Protein AF-A0A358N6T0-F1 (afdb_monomer)

Sequence (149 aa):
MLSFPLYRQFRNAVCLSLVAPTLLAQTPNPTAPHKHTNQLARESSPYLLQHAHNPVDWYPWGEEAFAKAKREGKMVFLSVGYAACHWCHVMERESFEDPEIAKQMNEKFVCVKVDREERPDVDQIYMTAVQMISGNGGWPMSVFLLPDG

Nearest PDB structures (foldseek):
  3ira-assembly1_A  TM=9.956E-01  e=3.917E-18  Methanosarcina mazei Go1
  7tkv-assembly1_B  TM=9.786E-01  e=7.169E-15  Brucella abortus 2308
  7tkv-assembly1_A  TM=9.649E-01  e=9.967E-15  Brucella abortus 2308
  2dlx-assembly1_A  TM=7.334E-01  e=1.649E-03  Homo sapiens
  2r2j-assembly1_A  TM=6.957E-01  e=1.549E-02  unclassified

Foldseek 3Di:
DDDDDDDDDDDDDDPDPDPDPPPPPDDPDPPPDQPAAAQLCPPPAPVSVVLRRFLAREDEDDPVLLVVCVVVVAKEKEWEDADPDPVQVVCCVVARNDNVNNVVDNVHHSYYYYYCVVVVVVVVVVQVVCCVVPVDGDPRDIDIGGSVD

pLDDT: mean 86.57, std 20.08, range [37.62, 98.69]

Radius of gyration: 27.51 Å; Cα contacts (8 Å, |Δi|>4): 204; chains: 1; bounding box: 106×47×29 Å

Mean predicted aligned error: 10.8 Å

Structure (mmCIF, N/CA/C/O backbone):
data_AF-A0A358N6T0-F1
#
_entry.id   AF-A0A358N6T0-F1
#
loop_
_atom_site.group_PDB
_atom_site.id
_atom_site.type_symbol
_atom_site.label_atom_id
_atom_site.label_alt_id
_atom_site.label_comp_id
_atom_site.label_asym_id
_atom_site.label_entity_id
_atom_site.label_seq_id
_atom_site.pdbx_PDB_ins_code
_atom_site.Cartn_x
_atom_site.Cartn_y
_atom_site.Cartn_z
_atom_site.occupancy
_atom_site.B_iso_or_equiv
_atom_site.auth_seq_id
_atom_site.auth_comp_id
_atom_site.auth_asym_id
_atom_site.auth_atom_id
_atom_site.pdbx_PDB_model_num
ATOM 1 N N . MET A 1 1 ? 86.930 -5.837 0.537 1.00 44.34 1 MET A N 1
ATOM 2 C CA . MET A 1 1 ? 87.135 -5.610 1.983 1.00 44.34 1 MET A CA 1
ATOM 3 C C . MET A 1 1 ? 85.989 -6.275 2.722 1.00 44.34 1 MET A C 1
ATOM 5 O O . MET A 1 1 ? 84.870 -5.789 2.682 1.00 44.34 1 MET A O 1
ATOM 9 N N . LEU A 1 2 ? 86.271 -7.461 3.255 1.00 40.38 2 LEU A N 1
ATOM 10 C CA . LEU A 1 2 ? 85.375 -8.316 4.034 1.00 40.38 2 LEU A CA 1
ATOM 11 C C . LEU A 1 2 ? 85.519 -7.958 5.520 1.00 40.38 2 LEU A C 1
ATOM 13 O O . LEU A 1 2 ? 86.658 -7.832 5.964 1.00 40.38 2 LEU A O 1
ATOM 17 N N . SER A 1 3 ? 84.417 -7.860 6.276 1.00 39.41 3 SER A N 1
ATOM 18 C CA . SER A 1 3 ? 84.364 -8.119 7.734 1.00 39.41 3 SER A CA 1
ATOM 19 C C . SER A 1 3 ? 82.915 -8.204 8.263 1.00 39.41 3 SER A C 1
ATOM 21 O O . SER A 1 3 ? 82.204 -7.209 8.311 1.00 39.41 3 SER A O 1
ATOM 23 N N . PHE A 1 4 ? 82.508 -9.442 8.581 1.00 37.62 4 PHE A N 1
ATOM 24 C CA . PHE A 1 4 ? 81.702 -9.981 9.706 1.00 37.62 4 PHE A CA 1
ATOM 25 C C . PHE A 1 4 ? 81.319 -9.038 10.899 1.00 37.62 4 PHE A C 1
ATOM 27 O O . PHE A 1 4 ? 82.049 -8.081 11.131 1.00 37.62 4 PHE A O 1
ATOM 34 N N . PRO A 1 5 ? 80.435 -9.428 11.866 1.00 53.84 5 PRO A N 1
ATOM 35 C CA . PRO A 1 5 ? 79.111 -10.103 11.828 1.00 53.84 5 PRO A CA 1
ATOM 36 C C . PRO A 1 5 ? 78.156 -9.719 13.023 1.00 53.84 5 PRO A C 1
ATOM 38 O O . PRO A 1 5 ? 78.431 -8.793 13.774 1.00 53.84 5 PRO A O 1
ATOM 41 N N . LEU A 1 6 ? 77.115 -10.547 13.264 1.00 40.25 6 LEU A N 1
ATOM 42 C CA . LEU A 1 6 ? 76.354 -10.781 14.524 1.00 40.25 6 LEU A CA 1
ATOM 43 C C . LEU A 1 6 ? 75.168 -9.836 14.865 1.00 40.25 6 LEU A C 1
ATOM 45 O O . LEU A 1 6 ? 75.366 -8.733 15.346 1.00 40.25 6 LEU A O 1
ATOM 49 N N . TYR A 1 7 ? 73.913 -10.312 14.765 1.00 37.91 7 TYR A N 1
ATOM 50 C CA . TYR A 1 7 ? 73.151 -10.931 15.878 1.00 37.91 7 TYR A CA 1
ATOM 51 C C . TYR A 1 7 ? 71.634 -11.044 15.555 1.00 37.91 7 TYR A C 1
ATOM 53 O O . TYR A 1 7 ? 70.890 -10.075 15.580 1.00 37.91 7 TYR A O 1
ATOM 61 N N . ARG A 1 8 ? 71.188 -12.277 15.279 1.00 39.19 8 ARG A N 1
ATOM 62 C CA . ARG A 1 8 ? 70.004 -12.944 15.864 1.00 39.19 8 ARG A CA 1
ATOM 63 C C . ARG A 1 8 ? 68.704 -12.131 16.076 1.00 39.19 8 ARG A C 1
ATOM 65 O O . ARG A 1 8 ? 68.513 -11.536 17.129 1.00 39.19 8 ARG A O 1
ATOM 72 N N . GLN A 1 9 ? 67.706 -12.372 15.221 1.00 46.12 9 GLN A N 1
ATOM 73 C CA . GLN A 1 9 ? 66.300 -12.470 15.651 1.00 46.12 9 GLN A CA 1
ATOM 74 C C . GLN A 1 9 ? 65.570 -13.476 14.744 1.00 46.12 9 GLN A C 1
ATOM 76 O O . GLN A 1 9 ? 65.307 -13.225 13.580 1.00 46.12 9 GLN A O 1
ATOM 81 N N . PHE A 1 10 ? 65.622 -14.751 15.124 1.00 44.88 10 PHE A N 1
ATOM 82 C CA . PHE A 1 10 ? 64.491 -15.502 15.675 1.00 44.88 10 PHE A CA 1
ATOM 83 C C . PHE A 1 10 ? 63.380 -15.848 14.663 1.00 44.88 10 PHE A C 1
ATOM 85 O O . PHE A 1 10 ? 62.496 -15.055 14.383 1.00 44.88 10 PHE A O 1
ATOM 92 N N . ARG A 1 11 ? 63.391 -17.146 14.319 1.00 45.66 11 ARG A N 1
ATOM 93 C CA . ARG A 1 11 ? 62.249 -18.080 14.255 1.00 45.66 11 ARG A CA 1
ATOM 94 C C . ARG A 1 11 ? 61.296 -17.988 13.059 1.00 45.66 11 ARG A C 1
ATOM 96 O O . ARG A 1 11 ? 60.374 -17.191 13.026 1.00 45.66 11 ARG A O 1
ATOM 103 N N . ASN A 1 12 ? 61.459 -18.989 12.192 1.00 38.84 12 ASN A N 1
ATOM 104 C CA . ASN A 1 12 ? 60.453 -20.002 11.856 1.00 38.84 12 ASN A CA 1
ATOM 105 C C . ASN A 1 12 ? 58.990 -19.537 11.824 1.00 38.84 12 ASN A C 1
ATOM 107 O O . ASN A 1 12 ? 58.318 -19.531 12.853 1.00 38.84 12 ASN A O 1
ATOM 111 N N . ALA A 1 13 ? 58.463 -19.362 10.617 1.00 47.06 13 ALA A N 1
ATOM 112 C CA . ALA A 1 13 ? 57.060 -19.628 10.337 1.00 47.06 13 ALA A CA 1
ATOM 113 C C . ALA A 1 13 ? 56.982 -20.421 9.030 1.00 47.06 13 ALA A C 1
ATOM 115 O O . ALA A 1 13 ? 57.068 -19.880 7.932 1.00 47.06 13 ALA A O 1
ATOM 116 N N . VAL A 1 14 ? 56.889 -21.742 9.178 1.00 47.75 14 VAL A N 1
ATOM 117 C CA . VAL A 1 14 ? 56.461 -22.643 8.111 1.00 47.75 14 VAL A CA 1
ATOM 118 C C . VAL A 1 14 ? 55.029 -22.244 7.769 1.00 47.75 14 VAL A C 1
ATOM 120 O O . VAL A 1 14 ? 54.145 -22.307 8.623 1.00 47.75 14 VAL A O 1
ATOM 123 N N . CYS A 1 15 ? 54.815 -21.786 6.539 1.00 45.06 15 CYS A N 1
ATOM 124 C CA . CYS A 1 15 ? 53.492 -21.505 6.005 1.00 45.06 15 CYS A CA 1
ATOM 125 C C . CYS A 1 15 ? 52.780 -22.849 5.789 1.00 45.06 15 CYS A C 1
ATOM 127 O O . CYS A 1 15 ? 52.925 -23.487 4.749 1.00 45.06 15 CYS A O 1
ATOM 129 N N . LEU A 1 16 ? 52.086 -23.325 6.826 1.00 44.69 16 LEU A N 1
ATOM 130 C CA . LEU A 1 16 ? 51.147 -24.435 6.728 1.00 44.69 16 LEU A CA 1
ATOM 131 C C . LEU A 1 16 ? 49.904 -23.902 6.005 1.00 44.69 16 LEU A C 1
ATOM 133 O O . LEU A 1 16 ? 49.144 -23.110 6.563 1.00 44.69 16 LEU A O 1
ATOM 137 N N . SER A 1 17 ? 49.711 -24.310 4.755 1.00 49.00 17 SER A N 1
ATOM 138 C CA . SER A 1 17 ? 48.489 -24.074 3.990 1.00 49.00 17 SER A CA 1
ATOM 139 C C . SER A 1 17 ? 47.325 -24.841 4.625 1.00 49.00 17 SER A C 1
ATOM 141 O O . SER A 1 17 ? 47.028 -25.984 4.283 1.00 49.00 17 SER A O 1
ATOM 143 N N . LEU A 1 18 ? 46.656 -24.201 5.583 1.00 51.22 18 LEU A N 1
ATOM 144 C CA . LEU A 1 18 ? 45.347 -24.629 6.058 1.00 51.22 18 LEU A CA 1
ATOM 145 C C . LEU A 1 18 ? 44.333 -24.371 4.942 1.00 51.22 18 LEU A C 1
ATOM 147 O O . LEU A 1 18 ? 43.963 -23.233 4.659 1.00 51.22 18 LEU A O 1
ATOM 151 N N . VAL A 1 19 ? 43.906 -25.453 4.298 1.00 56.94 19 VAL A N 1
ATOM 152 C CA . VAL A 1 19 ? 42.729 -25.487 3.432 1.00 56.94 19 VAL A CA 1
ATOM 153 C C . VAL A 1 19 ? 41.528 -25.153 4.315 1.00 56.94 19 VAL A C 1
ATOM 155 O O . VAL A 1 19 ? 41.021 -26.006 5.041 1.00 56.94 19 VAL A O 1
ATOM 158 N N . ALA A 1 20 ? 41.115 -23.887 4.316 1.00 54.53 20 ALA A N 1
ATOM 159 C CA . ALA A 1 20 ? 39.855 -23.489 4.920 1.00 54.53 20 ALA A CA 1
ATOM 160 C C . ALA A 1 20 ? 38.732 -24.221 4.166 1.00 54.53 20 ALA A C 1
ATOM 162 O O . ALA A 1 20 ? 38.666 -24.095 2.938 1.00 54.53 20 ALA A O 1
ATOM 163 N N . PRO A 1 21 ? 37.865 -24.997 4.841 1.00 49.16 21 PRO A N 1
ATOM 164 C CA . PRO A 1 21 ? 36.683 -25.527 4.189 1.00 49.16 21 PRO A CA 1
ATOM 165 C C . PRO A 1 21 ? 35.859 -24.326 3.740 1.00 49.16 21 PRO A C 1
ATOM 167 O O . PRO A 1 21 ? 35.423 -23.500 4.543 1.00 49.16 21 PRO A O 1
ATOM 170 N N . THR A 1 22 ? 35.731 -24.193 2.427 1.00 55.94 22 THR A N 1
ATOM 171 C CA . THR A 1 22 ? 34.907 -23.191 1.771 1.00 55.94 22 THR A CA 1
ATOM 172 C C . THR A 1 22 ? 33.484 -23.434 2.252 1.00 55.94 22 THR A C 1
ATOM 174 O O . THR A 1 22 ? 32.843 -24.409 1.863 1.00 55.94 22 THR A O 1
ATOM 177 N N . LEU A 1 23 ? 33.005 -22.585 3.162 1.00 50.09 23 LEU A N 1
ATOM 178 C CA . LEU A 1 23 ? 31.597 -22.520 3.508 1.00 50.09 23 LEU A CA 1
ATOM 179 C C . LEU A 1 23 ? 30.885 -22.067 2.231 1.00 50.09 23 LEU A C 1
ATOM 181 O O . LEU A 1 23 ? 30.895 -20.885 1.894 1.00 50.09 23 LEU A O 1
ATOM 185 N N . LEU A 1 24 ? 30.366 -23.025 1.461 1.00 49.44 24 LEU A N 1
ATOM 186 C CA . LEU A 1 24 ? 29.500 -22.741 0.327 1.00 49.44 24 LEU A CA 1
ATOM 187 C C . LEU A 1 24 ? 28.338 -21.908 0.867 1.00 49.44 24 LEU A C 1
ATOM 189 O O . LEU A 1 24 ? 27.521 -22.409 1.641 1.00 49.44 24 LEU A O 1
ATOM 193 N N . ALA A 1 25 ? 28.296 -20.629 0.493 1.00 57.50 25 ALA A N 1
ATOM 194 C CA . ALA A 1 25 ? 27.114 -19.807 0.660 1.00 57.50 25 ALA A CA 1
ATOM 195 C C . ALA A 1 25 ? 25.978 -20.530 -0.070 1.00 57.50 25 ALA A C 1
ATOM 197 O O . ALA A 1 25 ? 25.981 -20.630 -1.297 1.00 57.50 25 ALA A O 1
ATOM 198 N N . GLN A 1 26 ? 25.064 -21.128 0.691 1.00 53.97 26 GLN A N 1
ATOM 199 C CA . GLN A 1 26 ? 23.885 -21.768 0.130 1.00 53.97 26 GLN A CA 1
ATOM 200 C C . GLN A 1 26 ? 23.058 -20.664 -0.521 1.00 53.97 26 GLN A C 1
ATOM 202 O O . GLN A 1 26 ? 22.625 -19.726 0.149 1.00 53.97 26 GLN A O 1
ATOM 207 N N . THR A 1 27 ? 22.879 -20.738 -1.836 1.00 53.16 27 THR A N 1
ATOM 208 C CA . THR A 1 27 ? 21.931 -19.871 -2.524 1.00 53.16 27 THR A CA 1
ATOM 209 C C . THR A 1 27 ? 20.525 -20.219 -2.029 1.00 53.16 27 THR A C 1
ATOM 211 O O . THR A 1 27 ? 20.200 -21.407 -1.919 1.00 53.16 27 THR A O 1
ATOM 214 N N . PRO A 1 28 ? 19.686 -19.227 -1.678 1.00 55.59 28 PRO A N 1
ATOM 215 C CA . PRO A 1 28 ? 18.320 -19.503 -1.258 1.00 55.59 28 PRO A CA 1
ATOM 216 C C . PRO A 1 28 ? 17.595 -20.264 -2.372 1.00 55.59 28 PRO A C 1
ATOM 218 O O . PRO A 1 28 ? 17.643 -19.883 -3.541 1.00 55.59 28 PRO A O 1
ATOM 221 N N . ASN A 1 29 ? 16.979 -21.385 -2.002 1.00 50.03 29 ASN A N 1
ATOM 222 C CA . ASN A 1 29 ? 16.289 -22.271 -2.928 1.00 50.03 29 ASN A CA 1
ATOM 223 C C . ASN A 1 29 ? 15.031 -21.553 -3.463 1.00 50.03 29 ASN A C 1
ATOM 225 O O . ASN A 1 29 ? 14.132 -21.280 -2.666 1.00 50.03 29 ASN A O 1
ATOM 229 N N . PRO A 1 30 ? 14.920 -21.267 -4.776 1.00 61.88 30 PRO A N 1
ATOM 230 C CA . PRO A 1 30 ? 13.823 -20.475 -5.350 1.00 61.88 30 PRO A CA 1
ATOM 231 C C . PRO A 1 30 ? 12.448 -21.166 -5.295 1.00 61.88 30 PRO A C 1
ATOM 233 O O . PRO A 1 30 ? 11.469 -20.632 -5.797 1.00 61.88 30 PRO A O 1
ATOM 236 N N . THR A 1 31 ? 12.370 -22.365 -4.712 1.00 64.75 31 THR A N 1
ATOM 237 C CA . THR A 1 31 ? 11.155 -23.190 -4.618 1.00 64.75 31 THR A CA 1
ATOM 238 C C . THR A 1 31 ? 10.665 -23.399 -3.184 1.00 64.75 31 THR A C 1
ATOM 240 O O . THR A 1 31 ? 9.715 -24.151 -2.965 1.00 64.75 31 THR A O 1
ATOM 243 N N . ALA A 1 32 ? 11.296 -22.762 -2.191 1.00 66.38 32 ALA A N 1
ATOM 244 C CA . ALA A 1 32 ? 10.802 -22.827 -0.820 1.00 66.38 32 ALA A CA 1
ATOM 245 C C . ALA A 1 32 ? 9.416 -22.153 -0.733 1.00 66.38 32 ALA A C 1
ATOM 247 O O . ALA A 1 32 ? 9.255 -21.041 -1.237 1.00 66.38 32 ALA A O 1
ATOM 248 N N . PRO A 1 33 ? 8.408 -22.796 -0.114 1.00 76.38 33 PRO A N 1
ATOM 249 C CA . PRO A 1 33 ? 7.072 -22.221 -0.019 1.00 76.38 33 PRO A CA 1
ATOM 250 C C . PRO A 1 33 ? 7.105 -20.916 0.785 1.00 76.38 33 PRO A C 1
ATOM 252 O O . PRO A 1 33 ? 7.665 -20.865 1.883 1.00 76.38 33 PRO A O 1
ATOM 255 N N . HIS A 1 34 ? 6.490 -19.861 0.245 1.00 86.75 34 HIS A N 1
ATOM 256 C CA . HIS A 1 34 ? 6.354 -18.588 0.945 1.00 86.75 34 HIS A CA 1
ATOM 257 C C . HIS A 1 34 ? 5.444 -18.748 2.168 1.00 86.75 34 HIS A C 1
ATOM 259 O O . HIS A 1 34 ? 4.369 -19.342 2.088 1.00 86.75 34 HIS A O 1
ATOM 265 N N . LYS A 1 35 ? 5.865 -18.194 3.311 1.00 90.06 35 LYS A N 1
ATOM 266 C CA . LYS A 1 35 ? 5.105 -18.258 4.571 1.00 90.06 35 LYS A CA 1
ATOM 267 C C . LYS A 1 35 ? 3.764 -17.519 4.486 1.00 90.06 35 LYS A C 1
ATOM 269 O O . LYS A 1 35 ? 2.802 -17.916 5.137 1.00 90.06 35 LYS A O 1
ATOM 274 N N . HIS A 1 36 ? 3.721 -16.452 3.692 1.00 93.25 36 HIS A N 1
ATOM 275 C CA . HIS A 1 36 ? 2.546 -15.623 3.463 1.00 93.25 36 HIS A CA 1
ATOM 276 C C . HIS A 1 36 ? 2.344 -15.436 1.958 1.00 93.25 36 HIS A C 1
ATOM 278 O O . HIS A 1 36 ? 3.296 -15.443 1.176 1.00 93.25 36 HIS A O 1
ATOM 284 N N . THR A 1 37 ? 1.093 -15.330 1.529 1.00 96.31 37 THR A N 1
ATOM 285 C CA . THR A 1 37 ? 0.724 -14.969 0.158 1.00 96.31 37 THR A CA 1
ATOM 286 C C . THR A 1 37 ? -0.595 -14.217 0.231 1.00 96.31 37 THR A C 1
ATOM 288 O O . THR A 1 37 ? -1.559 -14.740 0.790 1.00 96.31 37 THR A O 1
ATOM 291 N N . ASN A 1 38 ? -0.611 -12.992 -0.282 1.00 97.69 38 ASN A N 1
ATOM 292 C CA . ASN A 1 38 ? -1.778 -12.111 -0.292 1.00 97.69 38 ASN A CA 1
ATOM 293 C C . ASN A 1 38 ? -2.318 -11.930 -1.724 1.00 97.69 38 ASN A C 1
ATOM 295 O O . ASN A 1 38 ? -1.880 -12.608 -2.660 1.00 97.69 38 ASN A O 1
ATOM 299 N N . GLN A 1 39 ? -3.295 -11.038 -1.902 1.00 97.81 39 GLN A N 1
ATOM 300 C CA . GLN A 1 39 ? -3.989 -10.876 -3.182 1.00 97.81 39 GLN A CA 1
ATOM 301 C C . GLN A 1 39 ? -3.091 -10.294 -4.283 1.00 97.81 39 GLN A C 1
ATOM 303 O O . GLN A 1 39 ? -3.368 -10.524 -5.461 1.00 97.81 39 GLN A O 1
ATOM 308 N N . LEU A 1 40 ? -1.987 -9.620 -3.927 1.00 98.31 40 LEU A N 1
ATOM 309 C CA . LEU A 1 40 ? -1.051 -9.054 -4.905 1.00 98.31 40 LEU A CA 1
ATOM 310 C C . LEU A 1 40 ? -0.311 -10.122 -5.720 1.00 98.31 40 LEU A C 1
ATOM 312 O O . LEU A 1 40 ? 0.230 -9.812 -6.773 1.00 98.31 40 LEU A O 1
ATOM 316 N N . ALA A 1 41 ? -0.334 -11.392 -5.298 1.00 97.88 41 ALA A N 1
ATOM 317 C CA . ALA A 1 41 ? 0.247 -12.506 -6.055 1.00 97.88 41 ALA A CA 1
ATOM 318 C C . ALA A 1 41 ? -0.393 -12.725 -7.444 1.00 97.88 41 ALA A C 1
ATOM 320 O O . ALA A 1 41 ? 0.092 -13.546 -8.221 1.00 97.88 41 ALA A O 1
ATOM 321 N N . ARG A 1 42 ? -1.504 -12.036 -7.741 1.00 97.12 42 ARG A N 1
ATOM 322 C CA . ARG A 1 42 ? -2.223 -12.090 -9.024 1.00 97.12 42 ARG A CA 1
ATOM 323 C C . ARG A 1 42 ? -1.997 -10.859 -9.904 1.00 97.12 42 ARG A C 1
ATOM 325 O O . ARG A 1 42 ? -2.523 -10.825 -11.013 1.00 97.12 42 ARG A O 1
ATOM 332 N N . GLU A 1 43 ? -1.257 -9.870 -9.416 1.00 98.19 43 GLU A N 1
ATOM 333 C CA . GLU A 1 43 ? -0.996 -8.629 -10.142 1.00 98.19 43 GLU A CA 1
ATOM 334 C C . GLU A 1 43 ? 0.086 -8.811 -11.210 1.00 98.19 43 GLU A C 1
ATOM 336 O O . GLU A 1 43 ? 0.905 -9.730 -11.150 1.00 98.19 43 GLU A O 1
ATOM 341 N N . SER A 1 44 ? 0.094 -7.921 -12.203 1.00 97.12 44 SER A N 1
ATOM 342 C CA . SER A 1 44 ? 1.143 -7.872 -13.229 1.00 97.12 44 SER A CA 1
ATOM 343 C C . SER A 1 44 ? 2.318 -6.977 -12.848 1.00 97.12 44 SER A C 1
ATOM 345 O O . SER A 1 44 ? 3.430 -7.214 -13.324 1.00 97.12 44 SER A O 1
ATOM 347 N N . SER A 1 45 ? 2.084 -5.961 -12.011 1.00 97.94 45 SER A N 1
ATOM 348 C CA . SER A 1 45 ? 3.119 -5.017 -11.594 1.00 97.94 45 SER A CA 1
ATOM 349 C C . SER A 1 45 ? 4.259 -5.741 -10.870 1.00 97.94 45 SER A C 1
ATOM 351 O O . SER A 1 45 ? 4.025 -6.368 -9.829 1.00 97.94 45 SER A O 1
ATOM 353 N N . PRO A 1 46 ? 5.517 -5.596 -11.331 1.00 96.88 46 PRO A N 1
ATOM 354 C CA . PRO A 1 46 ? 6.676 -6.083 -10.590 1.00 96.88 46 PRO A CA 1
ATOM 355 C C . PRO A 1 46 ? 6.777 -5.480 -9.182 1.00 96.88 46 PRO A C 1
ATOM 357 O O . PRO A 1 46 ? 7.205 -6.164 -8.255 1.00 96.88 46 PRO A O 1
ATOM 360 N N . TYR A 1 47 ? 6.357 -4.220 -9.010 1.00 97.88 47 TYR A N 1
ATOM 361 C CA . TYR A 1 47 ? 6.339 -3.550 -7.710 1.00 97.88 47 TYR A CA 1
ATOM 362 C C . TYR A 1 47 ? 5.316 -4.182 -6.758 1.00 97.88 47 TYR A C 1
ATOM 364 O O . TYR A 1 47 ? 5.630 -4.433 -5.597 1.00 97.88 47 TYR A O 1
ATOM 372 N N . LEU A 1 48 ? 4.106 -4.492 -7.232 1.00 98.31 48 LEU A N 1
ATOM 373 C CA . LEU A 1 48 ? 3.094 -5.155 -6.398 1.00 98.31 48 LEU A CA 1
ATOM 374 C C . LEU A 1 48 ? 3.474 -6.603 -6.081 1.00 98.31 48 LEU A C 1
ATOM 376 O O . LEU A 1 48 ? 3.318 -7.037 -4.939 1.00 98.31 48 LEU A O 1
ATOM 380 N N . LEU A 1 49 ? 4.030 -7.327 -7.056 1.00 97.94 49 LEU A N 1
ATOM 381 C CA . LEU A 1 49 ? 4.487 -8.705 -6.873 1.00 97.94 49 LEU A CA 1
ATOM 382 C C . LEU A 1 49 ? 5.608 -8.822 -5.832 1.00 97.94 49 LEU A C 1
ATOM 38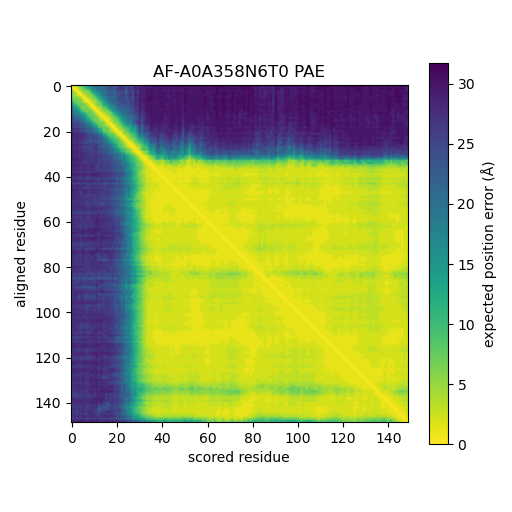4 O O . LEU A 1 49 ? 5.650 -9.815 -5.108 1.00 97.94 49 LEU A O 1
ATOM 388 N N . GLN A 1 50 ? 6.466 -7.806 -5.688 1.00 96.62 50 GLN A N 1
ATOM 389 C CA . GLN A 1 50 ? 7.465 -7.759 -4.614 1.00 96.62 50 GLN A CA 1
ATOM 390 C C . GLN A 1 50 ? 6.815 -7.850 -3.221 1.00 96.62 50 GLN A C 1
ATOM 392 O O . GLN A 1 50 ? 7.341 -8.519 -2.337 1.00 96.62 50 GLN A O 1
ATOM 397 N N . HIS A 1 51 ? 5.627 -7.265 -3.051 1.00 97.81 51 HIS A N 1
ATOM 398 C CA . HIS A 1 51 ? 4.883 -7.260 -1.791 1.00 97.81 51 HIS A CA 1
ATOM 399 C C . HIS A 1 51 ? 3.929 -8.461 -1.619 1.00 97.81 51 HIS A C 1
ATOM 401 O O . HIS A 1 51 ? 3.254 -8.571 -0.586 1.00 97.81 51 HIS A O 1
ATOM 407 N N . ALA A 1 52 ? 3.851 -9.374 -2.595 1.00 97.94 52 ALA A N 1
ATOM 408 C CA . ALA A 1 52 ? 2.886 -10.482 -2.614 1.00 97.94 52 ALA A CA 1
ATOM 409 C C . ALA A 1 52 ? 3.045 -11.474 -1.452 1.00 97.94 52 ALA A C 1
ATOM 411 O O . ALA A 1 52 ? 2.099 -12.182 -1.098 1.00 97.94 52 ALA A O 1
ATOM 412 N N . HIS A 1 53 ? 4.232 -11.512 -0.847 1.00 97.75 53 HIS A N 1
ATOM 413 C CA . HIS A 1 53 ? 4.581 -12.441 0.227 1.00 97.75 53 HIS A CA 1
ATOM 414 C C . HIS A 1 53 ? 4.797 -11.765 1.581 1.00 97.75 53 HIS A C 1
ATOM 416 O O . HIS A 1 53 ? 5.239 -12.416 2.531 1.00 97.75 53 HIS A O 1
ATOM 422 N N . ASN A 1 54 ? 4.436 -10.486 1.691 1.00 98.00 54 ASN A N 1
ATOM 423 C CA . ASN A 1 54 ? 4.456 -9.780 2.963 1.00 98.00 54 ASN A CA 1
ATOM 424 C C . ASN A 1 54 ? 3.354 -10.320 3.893 1.00 98.00 54 ASN A C 1
ATOM 426 O O . ASN A 1 54 ? 2.285 -10.716 3.419 1.00 98.00 54 ASN A O 1
ATOM 430 N N . PRO A 1 55 ? 3.584 -10.344 5.219 1.00 98.19 55 PRO A N 1
ATOM 431 C CA . PRO A 1 55 ? 2.578 -10.754 6.200 1.00 98.19 55 PRO A CA 1
ATOM 432 C C . PRO A 1 55 ? 1.356 -9.823 6.255 1.00 98.19 55 PRO A C 1
ATOM 434 O O . PRO A 1 55 ? 0.300 -10.226 6.748 1.00 98.19 55 PRO A O 1
ATOM 437 N N . VAL A 1 56 ? 1.475 -8.585 5.766 1.00 98.56 56 VAL A N 1
ATOM 438 C CA . VAL A 1 56 ? 0.326 -7.691 5.570 1.00 98.56 56 VAL A CA 1
ATOM 439 C C . VAL A 1 56 ? -0.600 -8.284 4.495 1.00 98.56 56 VAL A C 1
ATOM 441 O O . VAL A 1 56 ? -0.147 -8.652 3.409 1.00 98.56 56 VAL A O 1
ATOM 444 N N . ASP A 1 57 ? -1.900 -8.369 4.795 1.00 98.19 57 ASP A N 1
ATOM 445 C CA . ASP A 1 57 ? -2.949 -8.859 3.886 1.00 98.19 57 ASP A CA 1
ATOM 446 C C . ASP A 1 57 ? -3.285 -7.775 2.852 1.00 98.19 57 ASP A C 1
ATOM 448 O O . ASP A 1 57 ? -4.296 -7.074 2.950 1.00 98.19 57 ASP A O 1
ATOM 452 N N . TRP A 1 58 ? -2.367 -7.576 1.905 1.00 98.62 58 TRP A N 1
ATOM 453 C CA . TRP A 1 58 ? -2.504 -6.571 0.860 1.00 98.62 58 TRP A CA 1
ATOM 454 C C . TRP A 1 58 ? -3.571 -6.941 -0.168 1.00 98.62 58 TRP A C 1
ATOM 456 O O . TRP A 1 58 ? -3.586 -8.050 -0.708 1.00 98.62 58 TRP A O 1
ATOM 466 N N . TYR A 1 59 ? -4.390 -5.946 -0.502 1.00 98.69 59 TYR A N 1
ATOM 467 C CA . TYR A 1 59 ? -5.274 -5.936 -1.661 1.00 98.69 59 TYR A CA 1
ATOM 468 C C . TYR A 1 59 ? -4.734 -4.966 -2.717 1.00 98.69 59 TYR A C 1
ATOM 470 O O . TYR A 1 59 ? -4.189 -3.913 -2.360 1.00 98.69 59 TYR A O 1
ATOM 478 N N . PRO A 1 60 ? -4.912 -5.270 -4.012 1.00 98.38 60 PRO A N 1
ATOM 479 C CA . PRO A 1 60 ? -4.764 -4.261 -5.047 1.00 98.38 60 PRO A CA 1
ATOM 480 C C . PRO A 1 60 ? -5.875 -3.212 -4.922 1.00 98.38 60 PRO A C 1
ATOM 482 O O . PRO A 1 60 ? -6.912 -3.428 -4.284 1.00 98.38 60 PRO A O 1
ATOM 485 N N . TRP A 1 61 ? -5.677 -2.059 -5.556 1.00 98.19 61 TRP A N 1
ATOM 486 C CA . TRP A 1 61 ? -6.739 -1.064 -5.661 1.00 98.19 61 TRP A CA 1
ATOM 487 C C . TRP A 1 61 ? -7.901 -1.585 -6.507 1.00 98.19 61 TRP A C 1
ATOM 489 O O . TRP A 1 61 ? -7.749 -1.836 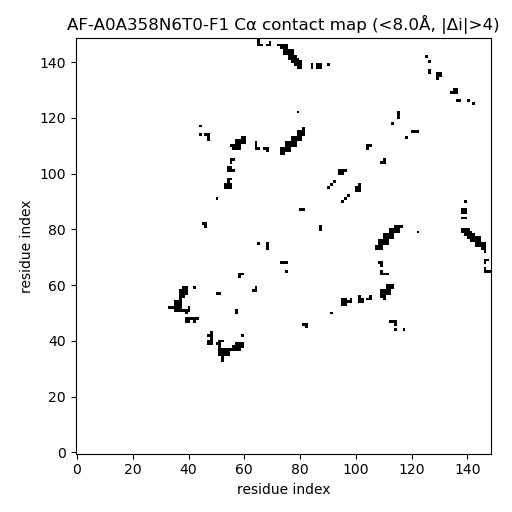-7.702 1.00 98.19 61 TRP A O 1
ATOM 499 N N . GLY A 1 62 ? -9.092 -1.668 -5.917 1.00 96.31 62 GLY A N 1
ATOM 500 C CA . GLY A 1 62 ? -10.290 -2.092 -6.631 1.00 96.31 62 GLY A CA 1
ATOM 501 C C . GLY A 1 62 ? -11.489 -2.305 -5.717 1.00 96.31 62 GLY A C 1
ATOM 502 O O . GLY A 1 62 ? -11.403 -2.170 -4.495 1.00 96.31 62 GLY A O 1
ATOM 503 N N . GLU A 1 63 ? -12.621 -2.658 -6.324 1.00 96.56 63 GLU A N 1
ATOM 504 C CA . GLU A 1 63 ? -13.900 -2.825 -5.626 1.00 96.56 63 GLU A CA 1
ATOM 505 C C . GLU A 1 63 ? -13.836 -3.859 -4.496 1.00 96.56 63 GLU A C 1
ATOM 507 O O . GLU A 1 63 ? -14.477 -3.667 -3.466 1.00 96.56 63 GLU A O 1
ATOM 512 N N . GLU A 1 64 ? -13.035 -4.920 -4.642 1.00 97.50 64 GLU A N 1
ATOM 513 C CA . GLU A 1 64 ? -12.903 -5.977 -3.631 1.00 97.50 64 GLU A CA 1
ATOM 514 C C . GLU A 1 64 ? -12.400 -5.430 -2.285 1.00 97.50 64 GLU A C 1
ATOM 516 O O . GLU A 1 64 ? -12.960 -5.758 -1.234 1.00 97.50 64 GLU A O 1
ATOM 521 N N . ALA A 1 65 ? -11.399 -4.543 -2.311 1.00 97.88 65 ALA A N 1
ATOM 522 C CA . ALA A 1 65 ? -10.837 -3.943 -1.106 1.00 97.88 65 ALA A CA 1
ATOM 523 C C . ALA A 1 65 ? -11.868 -3.067 -0.378 1.00 97.88 65 ALA A C 1
ATOM 525 O O . ALA A 1 65 ? -12.089 -3.218 0.825 1.00 97.88 65 ALA A O 1
ATOM 526 N N . PHE A 1 66 ? -12.563 -2.193 -1.110 1.00 98.12 66 PHE A N 1
ATOM 527 C CA . PHE A 1 66 ? -13.574 -1.305 -0.530 1.00 98.12 66 PHE A CA 1
ATOM 528 C C . PHE A 1 66 ? -14.836 -2.060 -0.094 1.00 98.12 66 PHE A C 1
ATOM 530 O O . PHE A 1 66 ? -15.424 -1.745 0.942 1.00 98.12 66 PHE A O 1
ATOM 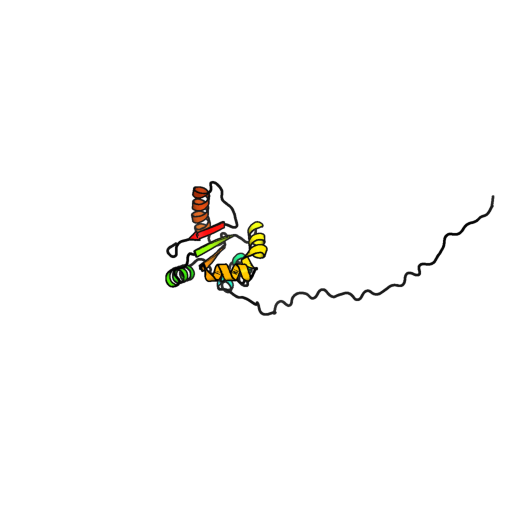537 N N . ALA A 1 67 ? -15.237 -3.108 -0.816 1.00 98.12 67 ALA A N 1
ATOM 538 C CA . ALA A 1 67 ? -16.326 -3.986 -0.398 1.00 98.12 67 ALA A CA 1
ATOM 539 C C . ALA A 1 67 ? -15.987 -4.708 0.916 1.00 98.12 67 ALA A C 1
ATOM 541 O O . ALA A 1 67 ? -16.828 -4.770 1.820 1.00 98.12 67 ALA A O 1
ATOM 542 N N . LYS A 1 68 ? -14.746 -5.197 1.064 1.00 98.12 68 LYS A N 1
ATOM 543 C CA . LYS A 1 68 ? -14.251 -5.768 2.325 1.00 98.12 68 LYS A CA 1
ATOM 544 C C . LYS A 1 68 ? -14.255 -4.725 3.443 1.00 98.12 68 LYS A C 1
ATOM 546 O O . LYS A 1 68 ? -14.776 -5.020 4.516 1.00 98.12 68 LYS A O 1
ATOM 551 N N . ALA A 1 69 ? -13.757 -3.516 3.180 1.00 98.38 69 ALA A N 1
ATOM 552 C CA . ALA A 1 69 ? -13.716 -2.422 4.151 1.00 98.38 69 ALA A CA 1
ATOM 553 C C . ALA A 1 69 ? -15.117 -2.071 4.675 1.00 98.38 69 ALA A C 1
ATOM 555 O O . ALA A 1 69 ? -15.328 -2.007 5.887 1.00 98.38 69 ALA A O 1
ATOM 556 N N . LYS A 1 70 ? -16.104 -1.949 3.776 1.00 98.06 70 LYS A N 1
ATOM 557 C CA . LYS A 1 70 ? -17.513 -1.705 4.130 1.00 98.06 70 LYS A CA 1
ATOM 558 C C . LYS A 1 70 ? -18.108 -2.849 4.945 1.00 98.06 70 LYS A C 1
ATOM 560 O O . LYS A 1 70 ? -18.750 -2.602 5.961 1.00 98.06 70 LYS A O 1
ATOM 565 N N . ARG A 1 71 ? -17.884 -4.096 4.519 1.00 98.19 71 ARG A N 1
ATOM 566 C CA . ARG A 1 71 ? -18.400 -5.291 5.204 1.00 98.19 71 ARG A CA 1
ATOM 567 C C . ARG A 1 71 ? -17.819 -5.452 6.609 1.00 98.19 71 ARG A C 1
ATOM 569 O O . ARG A 1 71 ? -18.534 -5.873 7.510 1.00 98.19 71 ARG A O 1
ATOM 576 N N . GLU A 1 72 ? -16.535 -5.154 6.782 1.00 97.56 72 GLU A N 1
ATOM 577 C CA . GLU A 1 72 ? -15.834 -5.293 8.063 1.00 97.56 72 GLU A CA 1
ATOM 578 C C . GLU A 1 72 ? -15.921 -4.033 8.940 1.00 97.56 72 GLU A C 1
ATOM 580 O O . GLU A 1 72 ? -15.507 -4.075 10.095 1.00 97.56 72 GLU A O 1
ATOM 585 N N . GLY A 1 73 ? -16.452 -2.920 8.420 1.00 97.31 73 GLY A N 1
ATOM 586 C CA . GLY A 1 73 ? -16.495 -1.641 9.134 1.00 97.31 73 GLY A CA 1
ATOM 587 C C . GLY A 1 73 ? -15.104 -1.071 9.435 1.00 97.31 73 GLY A C 1
ATOM 588 O O . GLY A 1 73 ? -14.927 -0.393 10.445 1.00 97.31 73 GLY A O 1
ATOM 589 N N . LYS A 1 74 ? -14.111 -1.371 8.589 1.00 98.19 74 LYS A N 1
ATOM 590 C CA . LYS A 1 74 ? -12.707 -0.970 8.768 1.00 98.19 74 LYS A CA 1
ATOM 591 C C . LYS A 1 74 ? -12.326 0.143 7.805 1.00 98.19 74 LYS A C 1
ATOM 593 O O . LYS A 1 74 ? -12.733 0.125 6.648 1.00 98.19 74 LYS A O 1
ATOM 598 N N . MET A 1 75 ? -11.482 1.066 8.262 1.00 98.31 75 MET A N 1
ATOM 599 C CA . MET A 1 75 ? -10.831 2.032 7.374 1.00 98.31 75 MET A CA 1
ATOM 600 C C . MET A 1 75 ? -9.873 1.328 6.407 1.00 98.31 75 MET A C 1
ATOM 602 O O . MET A 1 75 ? -9.356 0.240 6.693 1.00 98.31 75 MET A O 1
ATOM 606 N N . VAL A 1 76 ? -9.604 1.980 5.280 1.00 98.62 76 VAL A N 1
ATOM 607 C CA . VAL A 1 76 ? -8.605 1.525 4.313 1.00 98.62 76 VAL A CA 1
ATOM 608 C C . VAL A 1 76 ? -7.274 2.201 4.617 1.00 98.62 76 VAL A C 1
ATOM 610 O O . VAL A 1 76 ? -7.206 3.425 4.707 1.00 98.62 76 VAL A O 1
ATOM 613 N N . PHE A 1 77 ? -6.212 1.412 4.757 1.00 98.62 77 PHE A N 1
ATOM 614 C CA . PHE A 1 77 ? -4.842 1.919 4.741 1.00 98.62 77 PHE A CA 1
ATOM 615 C C . PHE A 1 77 ? -4.317 1.847 3.307 1.00 98.62 77 PHE A C 1
ATOM 617 O O . PHE A 1 77 ? -4.038 0.756 2.809 1.00 98.62 77 PHE A O 1
ATOM 624 N N . LEU A 1 78 ? -4.202 2.993 2.640 1.00 98.50 78 LEU A N 1
ATOM 625 C CA . LEU A 1 78 ? -3.691 3.091 1.276 1.00 98.50 78 LEU A CA 1
ATOM 626 C C . LEU A 1 78 ? -2.191 3.400 1.302 1.00 98.50 78 LEU A C 1
ATOM 628 O O . LEU A 1 78 ? -1.786 4.437 1.826 1.00 98.50 78 LEU A O 1
ATOM 632 N N . SER A 1 79 ? -1.384 2.537 0.681 1.00 98.38 79 SER A N 1
ATOM 633 C CA . SER A 1 79 ? 0.056 2.733 0.493 1.00 98.38 79 SER A CA 1
ATOM 634 C C . SER A 1 79 ? 0.427 2.753 -0.993 1.00 98.38 79 SER A C 1
ATOM 636 O O . SER A 1 79 ? 0.451 1.711 -1.660 1.00 98.38 79 SER A O 1
ATOM 638 N N . VAL A 1 80 ? 0.780 3.935 -1.500 1.00 98.50 80 VAL A N 1
ATOM 639 C CA . VAL A 1 80 ? 1.184 4.163 -2.897 1.00 98.50 80 VAL A CA 1
ATOM 640 C C . VAL A 1 80 ? 2.709 4.247 -3.009 1.00 98.50 80 VAL A C 1
ATOM 642 O O . VAL A 1 80 ? 3.365 4.957 -2.237 1.00 98.50 80 VAL A O 1
ATOM 645 N N . GLY A 1 81 ? 3.283 3.539 -3.980 1.00 97.81 81 GLY A N 1
ATOM 646 C CA . GLY A 1 81 ? 4.716 3.558 -4.282 1.00 97.81 81 GLY A CA 1
ATOM 647 C C . GLY A 1 81 ? 5.014 3.123 -5.718 1.00 97.81 81 GLY A C 1
ATOM 648 O O . GLY A 1 81 ? 4.106 3.076 -6.539 1.00 97.81 81 GLY A O 1
ATOM 649 N N . TYR A 1 82 ? 6.289 2.871 -6.017 1.00 97.50 82 TYR A N 1
ATOM 650 C CA . TYR A 1 82 ? 6.795 2.416 -7.322 1.00 97.50 82 TYR A CA 1
ATOM 651 C C . TYR A 1 82 ? 8.136 1.695 -7.154 1.00 97.50 82 TYR A C 1
ATOM 653 O O . TYR A 1 82 ? 8.822 1.883 -6.142 1.00 97.50 82 TYR A O 1
ATOM 661 N N . ALA A 1 83 ? 8.552 0.931 -8.167 1.00 93.56 83 ALA A N 1
ATOM 662 C CA . ALA A 1 83 ? 9.728 0.059 -8.098 1.00 93.56 83 ALA A CA 1
ATOM 663 C C . ALA A 1 83 ? 11.050 0.795 -7.792 1.00 93.56 83 ALA A C 1
ATOM 665 O O . ALA A 1 83 ? 11.877 0.300 -7.028 1.00 93.56 83 ALA A O 1
ATOM 666 N N .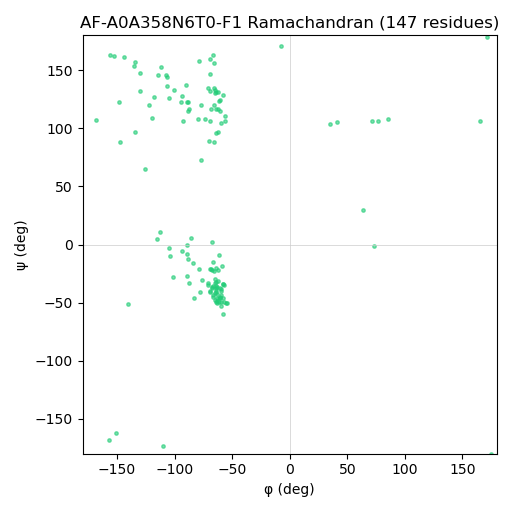 ALA A 1 84 ? 11.262 1.995 -8.340 1.00 92.75 84 ALA A N 1
ATOM 667 C CA . ALA A 1 84 ? 12.506 2.759 -8.152 1.00 92.75 84 ALA A CA 1
ATOM 668 C C . ALA A 1 84 ? 12.536 3.631 -6.873 1.00 92.75 84 ALA A C 1
ATOM 670 O O . ALA A 1 84 ? 13.476 4.398 -6.652 1.00 92.75 84 ALA A O 1
ATOM 671 N N . CYS A 1 85 ? 11.519 3.536 -6.015 1.00 94.19 85 CYS A N 1
ATOM 672 C CA . CYS A 1 85 ? 11.387 4.349 -4.810 1.00 94.19 85 CYS A CA 1
ATOM 673 C C . CYS A 1 85 ? 12.253 3.820 -3.655 1.00 94.19 85 CYS A C 1
ATOM 675 O O . CYS A 1 85 ? 11.901 2.834 -3.007 1.00 94.19 85 CYS A O 1
ATOM 677 N N . HIS A 1 86 ? 13.341 4.519 -3.317 1.00 95.56 86 HIS A N 1
ATOM 678 C CA . HIS A 1 86 ? 14.222 4.113 -2.212 1.00 95.56 86 HIS A CA 1
ATOM 679 C C . HIS A 1 86 ? 13.478 3.947 -0.876 1.00 95.56 86 HIS A C 1
ATOM 681 O O . HIS A 1 86 ? 13.571 2.903 -0.233 1.00 95.56 86 HIS A O 1
ATOM 687 N N . TRP A 1 87 ? 12.694 4.950 -0.476 1.00 96.88 87 TRP A N 1
ATOM 688 C CA . TRP A 1 87 ? 11.989 4.933 0.808 1.00 96.88 87 TRP A CA 1
ATOM 689 C C . TRP A 1 87 ? 10.852 3.909 0.869 1.00 96.88 87 TRP A C 1
ATOM 691 O O . TRP A 1 87 ? 10.477 3.487 1.958 1.00 96.88 87 TRP A O 1
ATOM 701 N N . CYS A 1 88 ? 10.332 3.468 -0.278 1.00 95.06 88 CYS A N 1
ATOM 702 C CA . CYS A 1 88 ? 9.317 2.422 -0.331 1.00 95.06 88 CYS A CA 1
ATOM 703 C C . CYS A 1 88 ? 9.914 1.066 0.075 1.00 95.06 88 CYS A C 1
ATOM 705 O O . CYS A 1 88 ? 9.304 0.351 0.864 1.00 95.06 88 CYS A O 1
ATOM 707 N N . HIS A 1 89 ? 11.137 0.766 -0.381 1.00 94.19 89 HIS A N 1
ATOM 708 C CA . HIS A 1 89 ? 11.886 -0.432 0.027 1.00 94.19 89 HIS A CA 1
ATOM 709 C C . HIS A 1 89 ? 12.309 -0.383 1.497 1.00 94.19 89 HIS A C 1
ATOM 711 O O . HIS A 1 89 ? 12.297 -1.399 2.189 1.00 94.19 89 HIS A O 1
ATOM 717 N N . VAL A 1 90 ? 12.669 0.803 2.002 1.00 97.06 90 VAL A N 1
ATOM 718 C CA . VAL A 1 90 ? 12.965 0.982 3.434 1.00 97.06 90 VAL A CA 1
ATOM 719 C C . VAL A 1 90 ? 11.719 0.690 4.272 1.00 97.06 90 VAL A C 1
ATOM 721 O O . VAL A 1 90 ? 11.793 -0.132 5.181 1.00 97.06 90 VAL A O 1
ATOM 724 N N . MET A 1 91 ? 10.575 1.289 3.926 1.00 97.25 91 MET A N 1
ATOM 725 C CA . MET A 1 91 ? 9.312 1.087 4.644 1.00 97.25 91 MET A CA 1
ATOM 726 C C . MET A 1 91 ? 8.817 -0.363 4.577 1.00 97.25 91 MET A C 1
ATOM 728 O O . MET A 1 91 ? 8.276 -0.871 5.555 1.00 97.25 91 MET A O 1
ATOM 732 N N . GLU A 1 92 ? 9.010 -1.052 3.453 1.00 96.44 92 GLU A N 1
ATOM 733 C CA . GLU A 1 92 ? 8.694 -2.476 3.354 1.00 96.44 92 GLU A CA 1
ATOM 734 C C . GLU A 1 92 ? 9.453 -3.295 4.396 1.00 96.44 92 GLU A C 1
ATOM 736 O O . GLU A 1 92 ? 8.841 -3.926 5.257 1.00 96.44 92 GLU A O 1
ATOM 741 N N . ARG A 1 93 ? 10.781 -3.235 4.345 1.00 96.25 93 ARG A N 1
ATOM 742 C CA . ARG A 1 93 ? 11.659 -4.039 5.196 1.00 96.25 93 ARG A CA 1
ATOM 743 C C . ARG A 1 93 ? 11.511 -3.708 6.679 1.00 96.25 93 ARG A C 1
ATOM 745 O O . ARG A 1 93 ? 11.637 -4.586 7.525 1.00 96.25 93 ARG A O 1
ATOM 752 N N . GLU A 1 94 ? 11.283 -2.439 7.007 1.00 97.06 94 GLU A N 1
ATOM 753 C CA . GLU A 1 94 ? 11.186 -1.986 8.399 1.00 97.06 94 GLU A CA 1
ATOM 754 C C . GLU A 1 94 ? 9.769 -2.086 8.974 1.00 97.06 94 GLU A C 1
ATOM 756 O O . GLU A 1 94 ? 9.592 -1.915 10.178 1.00 97.06 94 GLU A O 1
ATOM 761 N N . SER A 1 95 ? 8.740 -2.312 8.150 1.00 96.88 95 SER A N 1
ATOM 762 C CA . SER A 1 95 ? 7.350 -2.313 8.629 1.00 96.88 95 SER A CA 1
ATOM 763 C C . SER A 1 95 ? 6.475 -3.396 8.013 1.00 96.88 95 SER A C 1
ATOM 765 O O . SER A 1 95 ? 5.812 -4.124 8.745 1.00 96.88 95 SER A O 1
ATOM 767 N N . PHE A 1 96 ? 6.434 -3.519 6.688 1.00 97.31 96 PHE A N 1
ATOM 768 C CA . PHE A 1 96 ? 5.491 -4.429 6.026 1.00 97.31 96 PHE A CA 1
ATOM 769 C C . PHE A 1 96 ? 5.926 -5.898 6.051 1.00 97.31 96 PHE A C 1
ATOM 771 O O . PHE A 1 96 ? 5.067 -6.771 5.929 1.00 97.31 96 PHE A O 1
ATOM 778 N N . GLU A 1 97 ? 7.218 -6.174 6.240 1.00 96.44 97 GLU A N 1
ATOM 779 C CA . GLU A 1 97 ? 7.759 -7.524 6.449 1.00 96.44 97 GLU A CA 1
ATOM 780 C C . GLU A 1 97 ? 7.681 -7.993 7.914 1.00 96.44 97 GLU A C 1
ATOM 782 O O . GLU A 1 97 ? 7.795 -9.192 8.182 1.00 96.44 97 GLU A O 1
ATOM 787 N N . ASP A 1 98 ? 7.457 -7.080 8.866 1.00 97.94 98 ASP A N 1
ATOM 788 C CA . ASP A 1 98 ? 7.386 -7.402 10.292 1.00 97.94 98 ASP A CA 1
ATOM 789 C C . ASP A 1 98 ? 6.031 -8.060 10.642 1.00 97.94 98 ASP A C 1
ATOM 791 O O . ASP A 1 98 ? 4.974 -7.441 10.471 1.00 97.94 98 ASP A O 1
ATOM 795 N N . PRO A 1 99 ? 6.013 -9.305 11.161 1.00 97.38 99 PRO A N 1
ATOM 796 C CA . PRO A 1 99 ? 4.764 -10.008 11.457 1.00 97.38 99 PRO A CA 1
ATOM 797 C C . PRO A 1 99 ? 3.903 -9.368 12.555 1.00 97.38 99 PRO A C 1
ATOM 799 O O . PRO A 1 99 ? 2.681 -9.529 12.525 1.00 97.38 99 PRO A O 1
ATOM 802 N N . GLU A 1 100 ? 4.500 -8.675 13.526 1.00 98.00 100 GLU A N 1
ATOM 803 C CA . GLU A 1 100 ? 3.769 -8.041 14.629 1.00 98.00 100 GLU A CA 1
ATOM 804 C C . GLU A 1 100 ? 3.105 -6.741 14.163 1.00 98.00 100 GLU A C 1
ATOM 806 O O . GLU A 1 100 ? 1.934 -6.496 14.470 1.00 98.00 100 GLU A O 1
ATOM 811 N N . ILE A 1 101 ? 3.808 -5.943 13.352 1.00 98.06 101 ILE A N 1
ATOM 812 C CA . ILE A 1 101 ? 3.222 -4.762 12.700 1.00 98.06 101 ILE A CA 1
ATOM 813 C C . ILE A 1 101 ? 2.104 -5.202 11.753 1.00 98.06 101 ILE A C 1
ATOM 815 O O . ILE A 1 101 ? 0.984 -4.688 11.834 1.00 98.06 101 ILE A O 1
ATOM 819 N N . ALA A 1 102 ? 2.369 -6.200 10.910 1.00 98.38 102 ALA A N 1
ATOM 820 C CA . ALA A 1 102 ? 1.390 -6.715 9.963 1.00 98.38 102 ALA A CA 1
ATOM 821 C C . ALA A 1 102 ? 0.130 -7.253 10.644 1.00 98.38 102 ALA A C 1
ATOM 823 O O . ALA A 1 102 ? -0.980 -6.982 10.185 1.00 98.38 102 ALA A O 1
ATOM 824 N N . LYS A 1 103 ? 0.274 -7.955 11.773 1.00 98.19 103 LYS A N 1
ATOM 825 C CA . LYS A 1 103 ? -0.867 -8.405 12.576 1.00 98.19 103 LYS A CA 1
ATOM 826 C C . LYS A 1 103 ? -1.746 -7.227 12.999 1.00 98.19 103 LYS A C 1
ATOM 828 O O . LYS A 1 103 ? -2.953 -7.257 12.766 1.00 98.19 103 LYS A O 1
ATOM 833 N N . GLN A 1 104 ? -1.149 -6.171 13.552 1.00 98.44 104 GLN A N 1
ATOM 834 C CA . GLN A 1 104 ? -1.901 -4.983 13.962 1.00 98.44 104 GLN A CA 1
ATOM 835 C C . GLN A 1 104 ? -2.559 -4.265 12.779 1.00 98.44 104 GLN A C 1
ATOM 837 O O . GLN A 1 104 ? -3.677 -3.764 12.915 1.00 98.44 104 GLN A O 1
ATOM 842 N N . MET A 1 105 ? -1.887 -4.214 11.627 1.00 98.44 105 MET A N 1
ATOM 843 C CA . MET A 1 105 ? -2.451 -3.641 10.405 1.00 98.44 105 MET A CA 1
ATOM 844 C C . MET A 1 105 ? -3.669 -4.441 9.928 1.00 98.44 105 MET A C 1
ATOM 846 O O . MET A 1 105 ? -4.732 -3.858 9.728 1.00 98.44 105 MET A O 1
ATOM 850 N N . ASN A 1 106 ? -3.551 -5.768 9.837 1.00 98.38 106 ASN A N 1
ATOM 851 C CA . ASN A 1 106 ? -4.615 -6.666 9.368 1.00 98.38 106 ASN A CA 1
ATOM 852 C C . ASN A 1 106 ? -5.836 -6.685 10.311 1.00 98.38 106 ASN A C 1
ATOM 854 O O . ASN A 1 106 ? -6.986 -6.820 9.876 1.00 98.38 106 ASN A O 1
ATOM 858 N N . GLU A 1 107 ? -5.606 -6.530 11.618 1.00 98.25 107 GLU A N 1
ATOM 859 C CA . GLU A 1 107 ? -6.678 -6.428 12.613 1.00 98.25 107 GLU A CA 1
ATOM 860 C C . GLU A 1 107 ? -7.490 -5.135 12.455 1.00 98.25 107 GLU A C 1
ATOM 862 O O . GLU A 1 107 ? -8.713 -5.159 12.613 1.00 98.25 107 GLU A O 1
ATOM 867 N N . LYS A 1 108 ? -6.836 -4.017 12.116 1.00 98.25 108 LYS A N 1
ATOM 868 C CA . LYS A 1 108 ? -7.438 -2.674 12.177 1.00 98.25 108 LYS A CA 1
ATOM 869 C C . LYS A 1 108 ? -7.890 -2.127 10.825 1.00 98.25 108 LYS A C 1
ATOM 871 O O . LYS A 1 108 ? -8.822 -1.326 10.784 1.00 98.25 108 LYS A O 1
ATOM 876 N N . PHE A 1 109 ? -7.260 -2.551 9.734 1.00 98.69 109 PHE A N 1
ATOM 877 C CA . PHE A 1 109 ? -7.431 -1.937 8.421 1.00 98.69 109 PHE A CA 1
ATOM 878 C C . PHE A 1 109 ? -7.628 -2.974 7.322 1.00 98.69 109 PHE A C 1
ATOM 880 O O . PHE A 1 109 ? -7.183 -4.118 7.422 1.00 98.69 109 PHE A O 1
ATOM 887 N N . VAL A 1 110 ? -8.251 -2.533 6.232 1.00 98.69 110 VAL A N 1
ATOM 888 C CA . VAL A 1 110 ? -8.057 -3.174 4.930 1.00 98.69 110 VAL A CA 1
ATOM 889 C C . VAL A 1 110 ? -6.864 -2.497 4.266 1.00 98.69 110 VAL A C 1
ATOM 891 O O . VAL A 1 110 ? -6.900 -1.300 3.989 1.00 98.69 110 VAL A O 1
ATOM 894 N N . CYS A 1 111 ? -5.783 -3.247 4.068 1.00 98.69 111 CYS A N 1
ATOM 895 C CA . CYS A 1 111 ? -4.531 -2.710 3.547 1.00 98.69 111 CYS A CA 1
ATOM 896 C C . CYS A 1 111 ? -4.530 -2.775 2.017 1.00 98.69 111 CYS A C 1
ATOM 898 O O . CYS A 1 111 ? -4.672 -3.851 1.439 1.00 98.69 111 CYS A O 1
ATOM 900 N N . VAL A 1 112 ? -4.357 -1.629 1.361 1.00 98.69 112 VAL A N 1
ATOM 901 C CA . VAL A 1 112 ? -4.356 -1.501 -0.100 1.00 98.69 112 VAL A CA 1
ATOM 902 C C . VAL A 1 112 ? -3.000 -1.002 -0.576 1.00 98.69 112 VAL A C 1
ATOM 904 O O . VAL A 1 112 ? -2.512 0.034 -0.115 1.00 98.69 112 VAL A O 1
ATOM 907 N N . LYS A 1 113 ? -2.397 -1.734 -1.515 1.00 98.62 113 LYS A N 1
ATOM 908 C CA . LYS A 1 113 ? -1.132 -1.362 -2.153 1.00 98.62 113 LYS A CA 1
ATOM 909 C C . LYS A 1 113 ? -1.397 -0.890 -3.577 1.00 98.62 113 LYS A C 1
ATOM 911 O O . LYS A 1 113 ? -2.167 -1.512 -4.305 1.00 98.62 113 LYS A O 1
ATOM 916 N N . VAL A 1 114 ? -0.752 0.205 -3.969 1.00 98.62 114 VAL A N 1
ATOM 917 C CA . VAL A 1 114 ? -0.877 0.771 -5.317 1.00 98.62 114 VAL A CA 1
ATOM 918 C C . VAL A 1 114 ? 0.491 1.028 -5.909 1.00 98.62 114 VAL A C 1
ATOM 920 O O . VAL A 1 114 ? 1.349 1.638 -5.264 1.00 98.62 114 VAL A O 1
ATOM 923 N N . ASP A 1 115 ? 0.654 0.584 -7.150 1.00 98.44 115 ASP A N 1
ATOM 924 C CA . ASP A 1 115 ? 1.728 1.017 -8.025 1.00 98.44 115 ASP A CA 1
ATOM 925 C C . ASP A 1 115 ? 1.290 2.278 -8.770 1.00 98.44 115 ASP A C 1
ATOM 927 O O . ASP A 1 115 ? 0.338 2.253 -9.554 1.00 98.44 115 ASP A O 1
ATOM 931 N N . ARG A 1 116 ? 1.973 3.396 -8.529 1.00 98.06 116 ARG A N 1
ATOM 932 C CA . ARG A 1 116 ? 1.680 4.649 -9.241 1.00 98.06 116 ARG A CA 1
ATOM 933 C C . ARG A 1 116 ? 2.026 4.584 -10.729 1.00 98.06 116 ARG A C 1
ATOM 935 O O . ARG A 1 116 ? 1.514 5.409 -11.479 1.00 98.06 116 ARG A O 1
ATOM 942 N N . GLU A 1 117 ? 2.912 3.677 -11.146 1.00 97.38 117 GLU A N 1
ATOM 943 C CA . GLU A 1 117 ? 3.286 3.533 -12.559 1.00 97.38 117 GLU A CA 1
ATOM 944 C C . GLU A 1 117 ? 2.127 2.920 -13.358 1.00 97.38 117 GLU A C 1
ATOM 946 O O . GLU A 1 117 ? 1.895 3.314 -14.500 1.00 97.38 117 GLU A O 1
ATOM 951 N N . GLU A 1 118 ? 1.339 2.039 -12.732 1.00 97.94 118 GLU A N 1
ATOM 952 C CA . GLU A 1 118 ? 0.103 1.498 -13.310 1.00 97.94 118 GLU A CA 1
ATOM 953 C C . GLU A 1 118 ? -1.126 2.381 -13.030 1.00 97.94 118 GLU A C 1
ATOM 955 O O . GLU A 1 118 ? -2.030 2.458 -13.864 1.00 97.94 118 GLU A O 1
ATOM 960 N N . ARG A 1 119 ? -1.174 3.061 -11.872 1.00 97.69 119 ARG A N 1
ATOM 961 C CA . ARG A 1 119 ? -2.311 3.887 -11.414 1.00 97.69 119 ARG A CA 1
ATOM 962 C C . ARG A 1 119 ? -1.910 5.323 -11.045 1.00 97.69 119 ARG A C 1
ATOM 964 O O . ARG A 1 119 ? -2.045 5.731 -9.884 1.00 97.69 119 ARG A O 1
ATOM 971 N N . PRO A 1 120 ? -1.449 6.128 -12.023 1.00 98.06 120 PRO A N 1
ATOM 972 C CA . PRO A 1 120 ? -1.086 7.524 -11.782 1.00 98.06 120 PRO A CA 1
ATOM 973 C C . PRO A 1 120 ? -2.299 8.390 -11.408 1.00 98.06 120 PRO A C 1
ATOM 975 O O . PRO A 1 120 ? -2.147 9.415 -10.749 1.00 98.06 120 PRO A O 1
ATOM 978 N N . ASP A 1 121 ? -3.506 7.966 -11.792 1.00 97.81 121 ASP A N 1
ATOM 979 C CA . ASP A 1 121 ? -4.774 8.598 -11.426 1.00 97.81 121 ASP A CA 1
ATOM 980 C C . ASP A 1 121 ? -5.002 8.584 -9.907 1.00 97.81 121 ASP A C 1
ATOM 982 O O . ASP A 1 121 ? -5.271 9.626 -9.306 1.00 97.81 121 ASP A O 1
ATOM 986 N N . VAL A 1 122 ? -4.827 7.420 -9.275 1.00 97.50 122 VAL A N 1
ATOM 987 C CA . VAL A 1 122 ? -4.972 7.251 -7.821 1.00 97.50 122 VAL A CA 1
ATOM 988 C C . VAL A 1 122 ? -3.872 8.018 -7.088 1.00 97.50 122 VAL A C 1
ATOM 990 O O . VAL A 1 122 ? -4.152 8.746 -6.134 1.00 97.50 122 VAL A O 1
ATOM 993 N N . ASP A 1 123 ? -2.628 7.901 -7.561 1.00 98.12 123 ASP A N 1
ATOM 994 C CA . ASP A 1 123 ? -1.477 8.622 -7.010 1.00 98.12 123 ASP A CA 1
ATOM 995 C C . ASP A 1 123 ? -1.717 10.136 -6.980 1.00 98.12 123 ASP A C 1
ATOM 997 O O . ASP A 1 123 ? -1.579 10.769 -5.934 1.00 98.12 123 ASP A O 1
ATOM 1001 N N . GLN A 1 124 ? -2.139 10.720 -8.104 1.00 97.75 124 GLN A N 1
ATOM 1002 C CA . GLN A 1 124 ? -2.316 12.164 -8.219 1.00 97.75 124 GLN A CA 1
ATOM 1003 C C . GLN A 1 124 ? -3.423 12.697 -7.299 1.00 97.75 124 GLN A C 1
ATOM 1005 O O . GLN A 1 124 ? -3.235 13.748 -6.677 1.00 97.75 124 GLN A O 1
ATOM 1010 N N . ILE A 1 125 ? -4.554 11.990 -7.187 1.00 97.19 125 ILE A N 1
ATOM 1011 C CA . ILE A 1 125 ? -5.676 12.402 -6.326 1.00 97.19 125 ILE A CA 1
ATOM 1012 C C . ILE A 1 125 ? -5.216 12.491 -4.870 1.00 97.19 125 ILE A C 1
ATOM 1014 O O . ILE A 1 125 ? -5.359 13.538 -4.230 1.00 97.19 125 ILE A O 1
ATOM 1018 N N . TYR A 1 126 ? -4.614 11.418 -4.356 1.00 97.62 126 TYR A N 1
ATOM 1019 C CA . TYR A 1 126 ? -4.230 11.367 -2.949 1.00 97.62 126 TYR A CA 1
ATOM 1020 C C . TYR A 1 126 ? -2.976 12.194 -2.655 1.00 97.62 126 TYR A C 1
ATOM 1022 O O . TYR A 1 126 ? -2.903 12.799 -1.587 1.00 97.62 126 TYR A O 1
ATOM 1030 N N . MET A 1 127 ? -2.047 12.336 -3.606 1.00 97.88 127 MET A N 1
ATOM 1031 C CA . MET A 1 127 ? -0.900 13.238 -3.454 1.00 97.88 127 MET A CA 1
ATOM 1032 C C . MET A 1 127 ? -1.351 14.695 -3.358 1.00 97.88 127 MET A C 1
ATOM 1034 O O . MET A 1 127 ? -0.853 15.437 -2.513 1.00 97.88 127 MET A O 1
ATOM 1038 N N . THR A 1 128 ? -2.336 15.094 -4.169 1.00 97.75 128 THR A N 1
ATOM 1039 C CA . THR A 1 128 ? -2.935 16.434 -4.084 1.00 97.75 128 THR A CA 1
ATOM 1040 C C . THR A 1 128 ? -3.560 16.659 -2.708 1.00 97.75 128 THR A C 1
ATOM 1042 O O . THR A 1 128 ? -3.301 17.684 -2.079 1.00 97.75 128 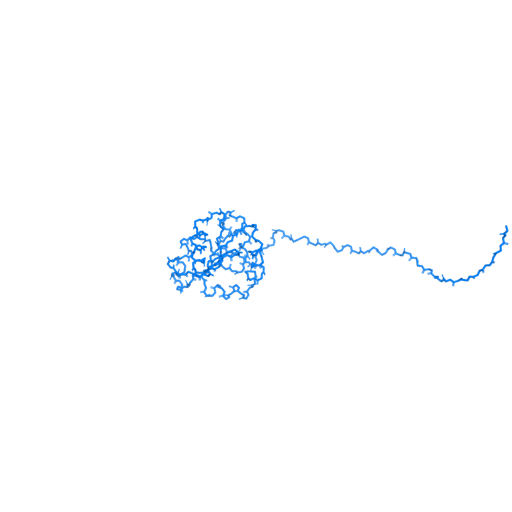THR A O 1
ATOM 1045 N N . ALA A 1 129 ? -4.325 15.685 -2.203 1.00 96.56 129 ALA A N 1
ATOM 1046 C CA . ALA A 1 129 ? -4.926 15.765 -0.872 1.00 96.56 129 ALA A CA 1
ATOM 1047 C C . ALA A 1 129 ? -3.865 15.878 0.238 1.00 96.56 129 ALA A C 1
ATOM 1049 O O . ALA A 1 129 ? -3.972 16.747 1.103 1.00 96.56 129 ALA A O 1
ATOM 1050 N N . VAL A 1 130 ? -2.807 15.061 0.184 1.00 97.06 130 VAL A N 1
ATOM 1051 C CA . VAL A 1 130 ? -1.681 15.124 1.130 1.00 97.06 130 VAL A CA 1
ATOM 1052 C C . VAL A 1 130 ? -1.019 16.498 1.080 1.00 97.06 130 VAL A C 1
ATOM 1054 O O . VAL A 1 130 ? -0.894 17.148 2.111 1.00 97.06 130 VAL A O 1
ATOM 1057 N N . GLN A 1 131 ? -0.682 17.005 -0.105 1.00 97.50 131 GLN A N 1
ATOM 1058 C CA . GLN A 1 131 ? -0.072 18.329 -0.250 1.00 97.50 131 GLN A CA 1
ATOM 1059 C C . GLN A 1 131 ? -0.971 19.456 0.277 1.00 97.50 131 GLN A C 1
ATOM 1061 O O . GLN A 1 131 ? -0.462 20.390 0.894 1.00 97.50 131 GLN A O 1
ATOM 1066 N N . MET A 1 132 ? -2.291 19.364 0.091 1.00 97.19 132 MET A N 1
ATOM 1067 C CA . MET A 1 132 ? -3.245 20.331 0.646 1.00 97.19 132 MET A CA 1
ATOM 1068 C C . MET A 1 132 ? -3.304 20.298 2.179 1.00 97.19 132 MET A C 1
ATOM 1070 O O . MET A 1 132 ? -3.466 21.346 2.800 1.00 97.19 132 MET A O 1
ATOM 1074 N N . ILE A 1 133 ? -3.174 19.117 2.787 1.00 95.19 133 ILE A N 1
ATOM 1075 C CA . ILE A 1 133 ? -3.276 18.933 4.242 1.00 95.19 133 ILE A CA 1
ATOM 1076 C C . ILE A 1 133 ? -1.947 19.246 4.943 1.00 95.19 133 ILE A C 1
ATOM 1078 O O . ILE A 1 133 ? -1.939 19.942 5.957 1.00 95.19 133 ILE A O 1
ATOM 1082 N N . SER A 1 134 ? -0.823 18.735 4.429 1.00 94.81 134 SER A N 1
ATOM 1083 C CA . SER A 1 134 ? 0.494 18.835 5.076 1.00 94.81 134 SER A CA 1
ATOM 1084 C C . SER A 1 134 ? 1.437 19.872 4.466 1.00 94.81 134 SER A C 1
ATOM 1086 O O . SER A 1 134 ? 2.496 20.122 5.038 1.00 94.81 134 SER A O 1
ATOM 1088 N N . GLY A 1 135 ? 1.114 20.461 3.311 1.00 95.62 135 GLY A N 1
ATOM 1089 C CA . GL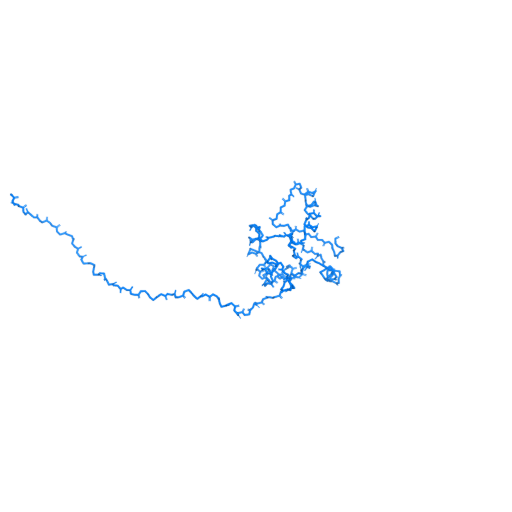Y A 1 135 ? 1.984 21.416 2.606 1.00 95.62 135 GLY A CA 1
ATOM 1090 C C . GLY A 1 135 ? 3.208 20.791 1.919 1.00 95.62 135 GLY A C 1
ATOM 1091 O O . GLY A 1 135 ? 3.988 21.494 1.283 1.00 95.62 135 GLY A O 1
ATOM 1092 N N . ASN A 1 136 ? 3.388 19.476 2.032 1.00 94.56 136 ASN A N 1
ATOM 1093 C CA . ASN A 1 136 ? 4.432 18.689 1.380 1.00 94.56 136 ASN A CA 1
ATOM 1094 C C 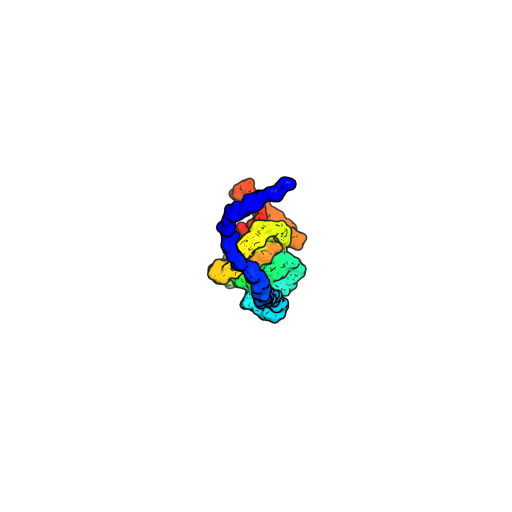. ASN A 1 136 ? 3.865 17.311 1.000 1.00 94.56 136 ASN A C 1
ATOM 1096 O O . ASN A 1 136 ? 2.855 16.897 1.569 1.00 94.56 136 ASN A O 1
ATOM 1100 N N . GLY A 1 137 ? 4.516 16.605 0.075 1.00 94.88 137 GLY A N 1
ATOM 1101 C CA . GLY A 1 137 ? 4.147 15.261 -0.362 1.00 94.88 137 GLY A CA 1
ATOM 1102 C C . GLY A 1 137 ? 5.354 14.467 -0.868 1.00 94.88 137 GLY A C 1
ATOM 1103 O O . GLY A 1 137 ? 6.403 15.028 -1.179 1.00 94.88 137 GLY A O 1
ATOM 1104 N N . GLY A 1 138 ? 5.216 13.146 -0.936 1.00 95.88 138 GLY A N 1
ATOM 1105 C CA . GLY A 1 138 ? 6.283 12.254 -1.379 1.00 95.88 138 GLY A CA 1
ATOM 1106 C C . GLY A 1 138 ? 5.908 10.783 -1.247 1.00 95.88 138 GLY A C 1
ATOM 1107 O O . GLY A 1 138 ? 4.811 10.449 -0.803 1.00 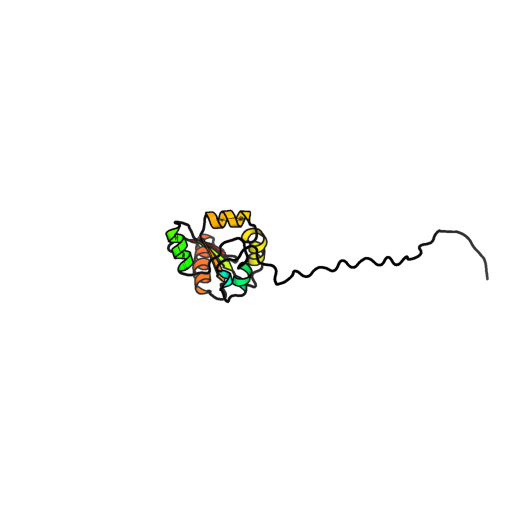95.88 138 GLY A O 1
ATOM 1108 N N . TRP A 1 139 ? 6.838 9.908 -1.632 1.00 97.38 139 TRP A N 1
ATOM 1109 C CA . TRP A 1 139 ? 6.659 8.457 -1.581 1.00 97.38 139 TRP A CA 1
ATOM 1110 C C . TRP A 1 139 ? 7.621 7.808 -0.578 1.00 97.38 139 TRP A C 1
ATOM 1112 O O . TRP A 1 139 ? 8.762 8.267 -0.469 1.00 97.38 139 TRP A O 1
ATOM 1122 N N . PRO A 1 140 ? 7.207 6.728 0.110 1.00 96.38 140 PRO A N 1
ATOM 1123 C CA . PRO A 1 140 ? 5.898 6.072 0.025 1.00 96.38 140 PRO A CA 1
ATOM 1124 C C . PRO A 1 140 ? 4.781 6.948 0.605 1.00 96.38 140 PRO A C 1
ATOM 1126 O O . PRO A 1 140 ? 4.903 7.483 1.705 1.00 96.38 140 PRO A O 1
ATOM 1129 N N . MET A 1 141 ? 3.685 7.090 -0.139 1.00 97.25 141 MET A N 1
ATOM 1130 C CA . MET A 1 141 ? 2.530 7.856 0.321 1.00 97.25 141 MET A CA 1
ATOM 1131 C C . MET A 1 141 ? 1.608 6.918 1.091 1.00 97.25 141 MET A C 1
ATOM 1133 O O . MET A 1 141 ? 1.166 5.910 0.542 1.00 97.25 141 MET A O 1
ATOM 1137 N N . SER A 1 142 ? 1.326 7.250 2.350 1.00 96.88 142 SER A N 1
ATOM 1138 C CA . SER A 1 142 ? 0.438 6.473 3.218 1.00 96.88 142 SER A CA 1
ATOM 1139 C C . SER A 1 142 ? -0.711 7.344 3.710 1.00 96.88 142 SER A C 1
ATOM 1141 O O . SER A 1 142 ? -0.471 8.356 4.370 1.00 96.88 142 SER A O 1
ATOM 1143 N N . VAL A 1 143 ? -1.946 6.959 3.395 1.00 97.25 143 VAL A N 1
ATOM 1144 C CA . VAL A 1 143 ? -3.160 7.685 3.801 1.00 97.25 143 VAL A CA 1
ATOM 1145 C C . VAL A 1 143 ? -4.227 6.721 4.308 1.00 97.25 143 VAL A C 1
ATOM 1147 O O . VAL A 1 143 ? -4.262 5.552 3.925 1.00 97.25 143 VAL A O 1
ATOM 1150 N N . PHE A 1 144 ? -5.104 7.216 5.179 1.00 97.62 144 PHE A N 1
ATOM 1151 C CA . PHE A 1 144 ? -6.246 6.460 5.683 1.00 97.62 144 PHE A CA 1
ATOM 1152 C C . PHE A 1 144 ? -7.522 6.961 5.021 1.00 97.62 144 PHE A C 1
ATOM 1154 O O . PHE A 1 144 ? -7.806 8.158 5.069 1.00 97.62 144 PHE A O 1
ATOM 1161 N N . LEU A 1 145 ? -8.284 6.047 4.429 1.00 97.75 145 LEU A N 1
ATOM 1162 C CA . LEU A 1 145 ? -9.535 6.348 3.742 1.00 97.75 145 LEU A CA 1
ATOM 1163 C C . LEU A 1 145 ? -10.717 5.759 4.504 1.00 97.75 145 LEU A C 1
ATOM 1165 O O . LEU A 1 145 ? -10.600 4.742 5.202 1.00 97.75 145 LEU A O 1
ATOM 1169 N N . LEU A 1 146 ? -11.870 6.397 4.343 1.00 97.31 146 LEU A N 1
ATOM 1170 C CA . LEU A 1 146 ? -13.131 5.814 4.773 1.00 97.31 146 LEU A CA 1
ATOM 1171 C C . LEU A 1 146 ? -13.491 4.614 3.876 1.00 97.31 146 LEU A C 1
ATOM 1173 O O . LEU A 1 146 ? -12.978 4.495 2.761 1.00 97.31 146 LEU A O 1
ATOM 1177 N N . PRO A 1 147 ? -14.360 3.697 4.341 1.00 95.00 147 PRO A N 1
ATOM 1178 C CA . PRO A 1 147 ? -14.735 2.513 3.566 1.00 95.00 147 PRO A CA 1
ATOM 1179 C C . PRO A 1 147 ? -15.362 2.809 2.193 1.00 95.00 147 PRO A C 1
ATOM 1181 O O . PRO A 1 147 ? -15.445 1.913 1.354 1.00 95.00 147 PRO A O 1
ATOM 1184 N N . ASP A 1 148 ? -15.861 4.022 1.967 1.00 89.25 148 ASP A N 1
ATOM 1185 C CA . ASP A 1 148 ? -16.486 4.489 0.730 1.00 89.25 148 ASP A CA 1
ATOM 1186 C C . ASP A 1 148 ? -15.548 5.198 -0.257 1.00 89.25 148 ASP A C 1
ATOM 1188 O O . ASP A 1 148 ? -15.977 5.394 -1.396 1.00 89.25 148 ASP A O 1
ATOM 1192 N N . GLY A 1 149 ? -14.284 5.435 0.118 1.00 78.44 149 GLY A N 1
ATOM 1193 C CA . GLY A 1 149 ? -13.245 5.998 -0.758 1.00 78.44 149 GLY A CA 1
ATOM 1194 C C . GLY A 1 149 ? -12.886 7.442 -0.453 1.00 78.44 149 GLY A C 1
ATOM 1195 O O . GLY A 1 149 ? -13.802 8.289 -0.447 1.00 78.44 149 GLY A O 1
#

Solvent-accessible surface area (backbone atoms only — not comparable to full-atom values): 8858 Å² total; per-residue (Å²): 141,88,8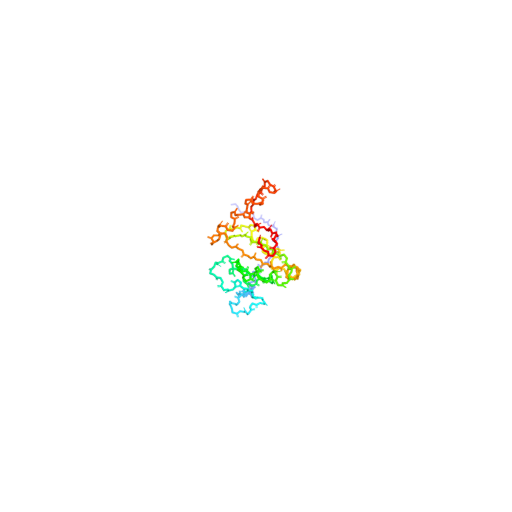1,89,86,91,83,90,85,82,80,89,78,82,84,73,83,75,79,71,81,78,77,73,78,76,72,81,66,94,77,66,82,71,94,32,74,30,61,24,67,75,55,84,48,70,52,45,41,70,52,12,51,26,56,32,62,35,28,53,82,54,69,68,45,37,51,47,11,53,74,70,74,22,40,29,38,39,40,38,35,49,77,89,40,68,54,36,58,49,48,35,69,76,38,40,58,35,60,70,56,11,49,57,46,53,74,58,29,37,37,30,45,39,44,35,86,84,35,50,69,62,45,51,54,52,45,51,52,40,28,73,74,69,75,51,76,68,71,52,35,76,51,80,35,58,38,89,106

Secondary structure (DSSP, 8-state):
-------------------------PPPPTTSPPS---GGGG---HHHHHTTTSSS-EEESSHHHHHHHHHHT-EEEEEEE-TT-HHHHHHIIIIIS-HHHHHHHHHHEEEEEEETTT-HHHHHHHHHHHHHHHS---SSEEEEE-TT-